Protein AF-A0A0K1JN98-F1 (afdb_monomer_lite)

pLDDT: mean 91.11, std 7.15, range [52.41, 97.0]

InterPro domains:
  IPR036689 ESAT-6-like superfamily [SSF140453] (7-82)

Organism: NCBI:txid571913

Foldseek 3Di:
DVVLVVVLVVLVVLLVVLVVVLVVLVVVLVVVVVCLVPDPDDDDVSVVVVVVNVVCSVVSVVSSVVSVVVSVVSQVVSQVSCVVVVHPDHD

Secondary structure (DSSP, 8-state):
-HHHHHHHHHHHHHHHHHHHHHHHHHHHHHHHHHHHHHS---SHHHHHHHHHHHHHHHHHHHHHHHHHHHHHHHHHHHHHHHHHHT-----

Structure (mmCIF, N/CA/C/O backbone):
data_AF-A0A0K1JN98-F1
#
_entry.id   AF-A0A0K1JN98-F1
#
loop_
_atom_site.group_PDB
_atom_site.id
_atom_site.type_symbol
_atom_site.label_atom_id
_atom_site.label_alt_id
_atom_site.label_comp_id
_atom_site.label_asym_id
_atom_site.label_entity_id
_atom_site.label_seq_id
_atom_site.pdbx_PDB_ins_code
_atom_site.Cartn_x
_atom_site.Cartn_y
_atom_site.Cartn_z
_atom_site.occupancy
_atom_site.B_iso_or_equiv
_atom_site.auth_seq_id
_atom_site.auth_comp_id
_atom_site.auth_asym_id
_atom_site.auth_atom_id
_atom_site.pdbx_PDB_model_num
ATOM 1 N N . MET A 1 1 ? 12.624 6.802 -33.206 1.00 52.41 1 MET A N 1
ATOM 2 C CA . MET A 1 1 ? 13.237 6.601 -31.872 1.00 52.41 1 MET A CA 1
ATOM 3 C C . MET A 1 1 ? 12.605 7.469 -30.773 1.00 52.41 1 MET A C 1
ATOM 5 O O . MET A 1 1 ? 13.089 7.450 -29.656 1.00 52.41 1 MET A O 1
ATOM 9 N N . THR A 1 2 ? 11.495 8.172 -31.032 1.00 58.59 2 THR A N 1
ATOM 10 C CA . THR A 1 2 ? 10.808 9.029 -30.045 1.00 58.59 2 THR A CA 1
ATOM 11 C C . THR A 1 2 ? 9.828 8.291 -29.121 1.00 58.59 2 THR A C 1
ATOM 13 O O . THR A 1 2 ? 9.517 8.824 -28.067 1.00 58.59 2 THR A O 1
ATOM 16 N N . SER A 1 3 ? 9.373 7.076 -29.469 1.00 77.44 3 SER A N 1
ATOM 17 C CA . SER A 1 3 ? 8.460 6.286 -28.613 1.00 77.44 3 SER A CA 1
ATOM 18 C C . SER A 1 3 ? 9.173 5.716 -27.390 1.00 77.44 3 SER A C 1
ATOM 20 O O . SER A 1 3 ? 8.766 5.971 -26.270 1.00 77.44 3 SER A O 1
ATOM 22 N N . VAL A 1 4 ? 10.303 5.033 -27.600 1.00 82.69 4 VAL A N 1
ATOM 23 C CA . VAL A 1 4 ? 10.990 4.267 -26.547 1.00 82.69 4 VAL A CA 1
ATOM 24 C C . VAL A 1 4 ? 11.375 5.126 -25.341 1.00 82.69 4 VAL A C 1
ATOM 26 O O . VAL A 1 4 ? 11.175 4.700 -24.212 1.00 82.69 4 VAL A O 1
ATOM 29 N N . GLY A 1 5 ? 11.903 6.335 -25.556 1.00 84.06 5 GLY A N 1
ATOM 30 C CA . GLY A 1 5 ? 12.238 7.236 -24.447 1.00 84.06 5 GLY A CA 1
ATOM 31 C C . GLY A 1 5 ? 11.006 7.702 -23.662 1.00 84.06 5 GLY A C 1
ATOM 32 O O . GLY A 1 5 ? 11.054 7.782 -22.440 1.00 84.06 5 GLY A O 1
ATOM 33 N N . ALA A 1 6 ? 9.881 7.948 -24.341 1.00 86.75 6 ALA A N 1
ATOM 34 C CA . ALA A 1 6 ? 8.622 8.303 -23.683 1.00 86.75 6 ALA A CA 1
ATOM 35 C C . ALA A 1 6 ? 8.013 7.112 -22.918 1.00 86.75 6 ALA A C 1
ATOM 37 O O . ALA A 1 6 ? 7.477 7.288 -21.822 1.00 86.75 6 ALA A O 1
ATOM 38 N N . ASP A 1 7 ? 8.137 5.902 -23.466 1.00 87.69 7 ASP A N 1
ATOM 39 C CA . ASP A 1 7 ? 7.696 4.661 -22.824 1.00 87.69 7 ASP A CA 1
ATOM 40 C C . ASP A 1 7 ? 8.528 4.368 -21.559 1.00 87.69 7 ASP A C 1
ATOM 42 O O . ASP A 1 7 ? 7.965 4.064 -20.506 1.00 87.69 7 ASP A O 1
ATOM 46 N N . LEU A 1 8 ? 9.856 4.543 -21.621 1.00 89.94 8 LEU A N 1
ATOM 47 C CA . LEU A 1 8 ? 10.753 4.415 -20.464 1.00 89.94 8 LEU A CA 1
ATOM 48 C C . LEU A 1 8 ? 10.431 5.450 -19.378 1.00 89.94 8 LEU A C 1
ATOM 50 O O . LEU A 1 8 ? 10.244 5.070 -18.223 1.00 89.94 8 LEU A O 1
ATOM 54 N N . GLN A 1 9 ? 10.250 6.724 -19.743 1.00 91.31 9 GLN A N 1
ATOM 55 C CA . GLN A 1 9 ? 9.856 7.765 -18.786 1.00 91.31 9 GLN A CA 1
ATOM 56 C C . GLN A 1 9 ? 8.519 7.437 -18.102 1.00 91.31 9 GLN A C 1
ATOM 58 O O . GLN A 1 9 ? 8.384 7.579 -16.888 1.00 91.31 9 GLN A O 1
ATOM 63 N N . THR A 1 10 ? 7.541 6.934 -18.861 1.00 93.94 10 THR A N 1
ATOM 64 C CA . THR A 1 10 ? 6.235 6.529 -18.317 1.00 93.94 10 THR A CA 1
ATOM 65 C C . THR A 1 10 ? 6.382 5.407 -17.286 1.00 93.94 10 THR A C 1
ATOM 67 O O . THR A 1 10 ? 5.769 5.455 -16.216 1.00 93.94 10 THR A O 1
ATOM 70 N N . LEU A 1 11 ? 7.217 4.403 -17.574 1.00 93.56 11 LEU A N 1
ATOM 71 C CA . LEU A 1 11 ? 7.499 3.308 -16.644 1.00 93.56 11 LEU A CA 1
ATOM 72 C C . LEU A 1 11 ? 8.271 3.791 -15.407 1.00 93.56 11 LEU A C 1
ATOM 74 O O . LEU A 1 11 ? 7.979 3.356 -14.293 1.00 93.56 11 LEU A O 1
ATOM 78 N N . GLN A 1 12 ? 9.209 4.723 -15.569 1.00 93.75 12 GLN A N 1
ATOM 79 C CA . GLN A 1 12 ? 9.938 5.330 -14.456 1.00 93.75 12 GLN A CA 1
ATOM 80 C C . GLN A 1 12 ? 9.006 6.107 -13.513 1.00 93.75 12 GLN A C 1
ATOM 82 O O . GLN A 1 12 ? 9.086 5.942 -12.289 1.00 93.75 12 GLN A O 1
ATOM 87 N N . ASP A 1 13 ? 8.100 6.915 -14.065 1.00 95.81 13 ASP A N 1
ATOM 88 C CA . ASP A 1 13 ? 7.125 7.692 -13.295 1.00 95.81 13 ASP A CA 1
ATOM 89 C C . ASP A 1 13 ? 6.146 6.777 -12.547 1.00 95.81 13 ASP A C 1
ATOM 91 O O . ASP A 1 13 ? 5.829 7.005 -11.369 1.00 95.81 13 ASP A O 1
ATOM 95 N N . LEU A 1 14 ? 5.714 5.698 -13.208 1.00 95.25 14 LEU A N 1
ATOM 96 C CA . LEU A 1 14 ? 4.871 4.673 -12.606 1.00 95.25 14 LEU A CA 1
ATOM 97 C C . LEU A 1 14 ? 5.590 3.972 -11.448 1.00 95.25 14 LEU A C 1
ATOM 99 O O . LEU A 1 14 ? 5.037 3.901 -10.350 1.00 95.25 14 LEU A O 1
ATOM 103 N N . HIS A 1 15 ? 6.830 3.519 -11.652 1.00 95.81 15 HIS A N 1
ATOM 104 C CA . HIS A 1 15 ? 7.648 2.893 -10.611 1.00 95.81 15 HIS A CA 1
ATOM 105 C C . HIS A 1 15 ? 7.814 3.814 -9.397 1.00 95.81 15 HIS A C 1
ATOM 107 O O . HIS A 1 15 ? 7.554 3.405 -8.265 1.00 95.81 15 HIS A O 1
ATOM 113 N N . SER A 1 16 ? 8.186 5.077 -9.625 1.00 96.31 16 SER A N 1
ATOM 114 C CA . SER A 1 16 ? 8.356 6.072 -8.558 1.00 96.31 16 SER A CA 1
ATOM 115 C C . SER A 1 16 ? 7.067 6.273 -7.754 1.00 96.31 16 SER A C 1
ATOM 117 O O . SER A 1 16 ? 7.081 6.296 -6.518 1.00 96.31 16 SER A O 1
ATOM 119 N N . THR A 1 17 ? 5.928 6.346 -8.447 1.00 97.00 17 THR A N 1
ATOM 120 C CA . THR A 1 17 ? 4.615 6.492 -7.815 1.00 97.00 17 THR A CA 1
ATOM 121 C C . THR A 1 17 ? 4.250 5.261 -6.992 1.00 97.00 17 THR A C 1
ATOM 123 O O . THR A 1 17 ? 3.893 5.406 -5.822 1.00 97.00 17 THR A O 1
ATOM 126 N N . LEU A 1 18 ? 4.365 4.057 -7.559 1.00 95.94 18 LEU A N 1
ATOM 127 C CA . LEU A 1 18 ? 4.047 2.806 -6.866 1.00 95.94 18 LEU A CA 1
ATOM 128 C C . LEU A 1 18 ? 4.920 2.614 -5.626 1.00 95.94 18 LEU A C 1
ATOM 130 O O . LEU A 1 18 ? 4.382 2.371 -4.548 1.00 95.94 18 LEU A O 1
ATOM 134 N N . LYS A 1 19 ? 6.230 2.847 -5.746 1.00 95.25 19 LYS A N 1
ATOM 135 C CA . LYS A 1 19 ? 7.181 2.808 -4.630 1.00 95.25 19 LYS A CA 1
ATOM 136 C C . LYS A 1 19 ? 6.793 3.757 -3.502 1.00 95.25 19 LYS A C 1
ATOM 138 O O . LYS A 1 19 ? 6.767 3.379 -2.331 1.00 95.25 19 LYS A O 1
ATOM 143 N N . LYS A 1 20 ? 6.462 5.006 -3.847 1.00 96.31 20 LYS A N 1
ATOM 144 C CA . LYS A 1 20 ? 6.016 6.001 -2.865 1.00 96.31 20 LYS A CA 1
ATOM 145 C C . LYS A 1 20 ? 4.741 5.543 -2.159 1.00 96.31 20 LYS A C 1
ATOM 147 O O . LYS A 1 20 ? 4.672 5.590 -0.937 1.00 96.31 20 LYS A O 1
ATOM 152 N N . ARG A 1 21 ? 3.744 5.058 -2.907 1.00 94.75 21 ARG A N 1
ATOM 153 C CA . ARG A 1 21 ? 2.479 4.586 -2.321 1.00 94.75 21 ARG A CA 1
ATOM 154 C C . ARG A 1 21 ? 2.648 3.323 -1.483 1.00 94.75 21 ARG A C 1
ATOM 156 O O . ARG A 1 21 ? 1.974 3.198 -0.463 1.00 94.75 21 ARG A O 1
ATOM 163 N N . ALA A 1 22 ? 3.559 2.431 -1.868 1.00 93.81 22 ALA A N 1
ATOM 164 C CA . ALA A 1 22 ? 3.924 1.269 -1.070 1.00 93.81 22 ALA A CA 1
ATOM 165 C C . ALA A 1 22 ? 4.472 1.705 0.297 1.00 93.81 22 ALA A C 1
ATOM 167 O O . ALA A 1 22 ? 4.051 1.161 1.310 1.00 93.81 22 ALA A O 1
ATOM 168 N N . ALA A 1 23 ? 5.327 2.732 0.344 1.00 92.94 23 ALA A N 1
ATOM 169 C CA . ALA A 1 23 ? 5.850 3.285 1.596 1.00 92.94 23 ALA A CA 1
ATOM 170 C C . ALA A 1 23 ? 4.798 4.061 2.420 1.00 92.94 23 ALA A C 1
ATOM 172 O O . ALA A 1 23 ? 4.816 3.996 3.650 1.00 92.94 23 ALA A O 1
ATOM 173 N N . ASP A 1 24 ? 3.864 4.758 1.763 1.00 93.69 24 ASP A N 1
ATOM 174 C CA . ASP A 1 24 ? 2.791 5.511 2.430 1.00 93.69 24 ASP A CA 1
ATOM 175 C C . ASP A 1 24 ? 1.794 4.577 3.155 1.00 93.69 24 ASP A C 1
ATOM 177 O O . ASP A 1 24 ? 1.304 4.906 4.236 1.00 93.69 24 ASP A O 1
ATOM 181 N N . ALA A 1 25 ? 1.489 3.403 2.588 1.00 92.00 25 ALA A N 1
ATOM 182 C CA . ALA A 1 25 ? 0.490 2.468 3.120 1.00 92.00 25 ALA A CA 1
ATOM 183 C C . ALA A 1 25 ? 0.745 1.995 4.576 1.00 92.00 25 ALA A C 1
ATOM 185 O O . ALA A 1 25 ? -0.167 2.118 5.404 1.00 92.00 25 ALA A O 1
ATOM 186 N N . PRO A 1 26 ? 1.939 1.486 4.950 1.00 92.56 26 PRO A N 1
ATOM 187 C CA . PRO A 1 26 ? 2.227 1.104 6.330 1.00 92.56 26 PRO A CA 1
ATOM 188 C C . PRO A 1 26 ? 2.287 2.313 7.271 1.00 92.56 26 PRO A C 1
ATOM 190 O O . PRO A 1 26 ? 1.898 2.190 8.434 1.00 92.56 26 PRO A O 1
ATOM 193 N N . GLN A 1 27 ? 2.722 3.482 6.785 1.00 93.88 27 GLN A N 1
ATOM 194 C CA . GLN A 1 27 ? 2.743 4.709 7.582 1.00 93.88 27 GLN A CA 1
ATOM 195 C C . GLN A 1 27 ? 1.320 5.160 7.928 1.00 93.88 27 GLN A C 1
ATOM 197 O O . GLN A 1 27 ? 1.012 5.369 9.098 1.00 93.88 27 GLN A O 1
ATOM 202 N N . PHE A 1 28 ? 0.422 5.195 6.942 1.00 92.38 28 PHE A N 1
ATOM 203 C CA . PHE A 1 28 ? -0.989 5.523 7.141 1.00 92.38 28 PHE A CA 1
ATOM 204 C C . PHE A 1 28 ? -1.667 4.576 8.141 1.00 92.38 28 PHE A C 1
ATOM 206 O O . PHE A 1 28 ? -2.370 5.018 9.052 1.00 92.38 28 PHE A O 1
ATOM 213 N N . LYS A 1 29 ? -1.409 3.266 8.015 1.00 93.75 29 LYS A N 1
ATOM 214 C CA . LYS A 1 29 ? -1.887 2.261 8.974 1.00 93.75 29 LYS A CA 1
ATOM 215 C C . LYS A 1 29 ? -1.390 2.564 10.392 1.00 93.75 29 LYS A C 1
ATOM 217 O O . LYS A 1 29 ? -2.186 2.571 11.330 1.00 93.75 29 LYS A O 1
ATOM 222 N N . LYS A 1 30 ? -0.095 2.846 10.545 1.00 94.25 30 LYS A N 1
ATOM 223 C CA . LYS A 1 30 ? 0.524 3.150 11.840 1.00 94.25 30 LYS A CA 1
ATOM 224 C C . LYS A 1 30 ? -0.025 4.432 12.466 1.00 94.25 30 LYS A C 1
ATOM 226 O O . LYS A 1 30 ? -0.253 4.453 13.676 1.00 94.25 30 LYS A O 1
ATOM 231 N N . ASP A 1 31 ? -0.254 5.473 11.674 1.00 94.94 31 ASP A N 1
ATOM 232 C CA . ASP A 1 31 ? -0.764 6.757 12.160 1.00 94.94 31 ASP A CA 1
ATOM 233 C C . ASP A 1 31 ? -2.174 6.607 12.737 1.00 94.94 31 ASP A C 1
ATOM 235 O O . ASP A 1 31 ? -2.434 7.034 13.865 1.00 94.94 31 ASP A O 1
ATOM 239 N N . ILE A 1 32 ? -3.064 5.916 12.016 1.00 92.81 32 ILE A N 1
ATOM 240 C CA . ILE A 1 32 ? -4.423 5.638 12.499 1.00 92.81 32 ILE A CA 1
ATOM 241 C C . ILE A 1 32 ? -4.383 4.780 13.761 1.00 92.81 32 ILE A C 1
ATOM 243 O O . ILE A 1 32 ? -5.040 5.111 14.747 1.00 92.81 32 ILE A O 1
ATOM 247 N N . GLU A 1 33 ? -3.610 3.693 13.756 1.00 91.75 33 GLU A N 1
ATOM 248 C CA . GLU A 1 33 ? -3.514 2.795 14.906 1.00 91.75 33 GLU A CA 1
ATOM 249 C C . GLU A 1 33 ? -3.005 3.525 16.155 1.00 91.75 33 GLU A C 1
ATOM 251 O O . GLU A 1 33 ? -3.583 3.385 17.232 1.00 91.75 33 GLU A O 1
ATOM 256 N N . THR A 1 34 ? -1.999 4.384 15.990 1.00 93.62 34 THR A N 1
ATOM 257 C CA . THR A 1 34 ? -1.431 5.193 17.074 1.00 93.62 34 THR A CA 1
ATOM 258 C C . THR A 1 34 ? -2.457 6.167 17.652 1.00 93.62 34 THR A C 1
ATOM 260 O O . THR A 1 34 ? -2.626 6.238 18.870 1.00 93.62 34 THR A O 1
ATOM 263 N N . VAL A 1 35 ? -3.165 6.915 16.799 1.00 92.69 35 VAL A N 1
ATOM 264 C CA . VAL A 1 35 ? -4.162 7.902 17.248 1.00 92.69 35 VAL A CA 1
ATOM 265 C C . VAL A 1 35 ? -5.340 7.216 17.938 1.00 92.69 35 VAL A C 1
ATOM 267 O O . VAL A 1 35 ? -5.771 7.660 18.998 1.00 92.69 35 VAL A O 1
ATOM 270 N N . VAL A 1 36 ? -5.835 6.110 17.381 1.00 90.00 36 VAL A N 1
ATOM 271 C CA . VAL A 1 36 ? -7.004 5.385 17.909 1.00 90.00 36 VAL A CA 1
ATOM 272 C C . VAL A 1 36 ? -6.692 4.686 19.231 1.00 90.00 36 VAL A C 1
ATOM 274 O O . VAL A 1 36 ? -7.556 4.641 20.109 1.00 90.00 36 VAL A O 1
ATOM 277 N N . HIS A 1 37 ? -5.475 4.156 19.383 1.00 87.81 37 HIS A N 1
ATOM 278 C CA . HIS A 1 37 ? -5.018 3.525 20.621 1.00 87.81 37 HIS A CA 1
ATOM 279 C C . HIS A 1 37 ? -4.789 4.547 21.745 1.00 87.81 37 HIS A C 1
ATOM 281 O O . HIS A 1 37 ? -5.097 4.273 22.901 1.00 87.81 37 HIS A O 1
ATOM 287 N N . ASN A 1 38 ? -4.267 5.733 21.419 1.00 91.19 38 ASN A N 1
ATOM 288 C CA . ASN A 1 38 ? -3.932 6.751 22.420 1.00 91.19 38 ASN A CA 1
ATOM 289 C C . ASN A 1 38 ? -5.098 7.695 22.757 1.00 91.19 38 ASN A C 1
ATOM 291 O O . ASN A 1 38 ? -5.034 8.429 23.745 1.00 91.19 38 ASN A O 1
ATOM 295 N N . ALA A 1 39 ? -6.158 7.707 21.949 1.00 92.06 39 ALA A N 1
ATOM 296 C CA . ALA A 1 39 ? -7.336 8.519 22.207 1.00 92.06 39 ALA A CA 1
ATOM 297 C C . ALA A 1 39 ? -8.196 7.916 23.328 1.00 92.06 39 ALA A C 1
ATOM 299 O O . ALA A 1 39 ? -8.606 6.758 23.259 1.00 92.06 39 ALA A O 1
ATOM 300 N N . LYS A 1 40 ? -8.580 8.747 24.307 1.00 90.88 40 LYS A N 1
ATOM 301 C CA . LYS A 1 40 ? -9.687 8.459 25.239 1.00 90.88 40 LYS A CA 1
ATOM 302 C C . LYS A 1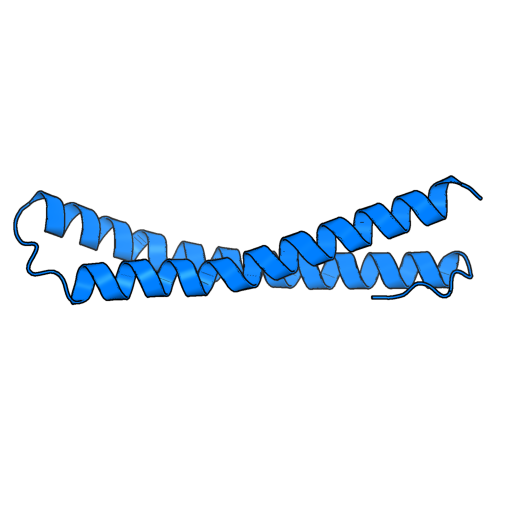 40 ? -11.031 8.642 24.525 1.00 90.88 40 LYS A C 1
ATOM 304 O O . LYS A 1 40 ? -11.788 9.564 24.821 1.00 90.88 40 LYS A O 1
ATOM 309 N N . TRP A 1 41 ? -11.247 7.838 23.488 1.00 92.38 41 TRP A N 1
ATOM 310 C CA . TRP A 1 41 ? -12.443 7.853 22.658 1.00 92.38 41 TRP A CA 1
ATOM 311 C C . TRP A 1 41 ? -13.227 6.569 22.889 1.00 92.38 41 TRP A C 1
ATOM 313 O O . TRP A 1 41 ? -12.848 5.505 22.398 1.00 92.38 41 TRP A O 1
ATOM 323 N N . ASP A 1 42 ? -14.320 6.688 23.632 1.00 91.94 42 ASP A N 1
ATOM 324 C CA . ASP A 1 42 ? -15.167 5.572 24.036 1.00 91.94 42 ASP A CA 1
ATOM 325 C C . ASP A 1 42 ? -16.605 5.776 23.551 1.00 91.94 42 ASP A C 1
ATOM 327 O O . ASP A 1 42 ? -17.041 6.894 23.257 1.00 91.94 42 ASP A O 1
ATOM 331 N N . GLY A 1 43 ? -17.348 4.675 23.461 1.00 95.06 43 GLY A N 1
ATOM 332 C CA . GLY A 1 43 ? -18.750 4.661 23.065 1.00 95.06 43 GLY A CA 1
ATOM 333 C C . GLY A 1 43 ? -19.003 3.990 21.713 1.00 95.06 43 GLY A C 1
ATOM 334 O O . GLY A 1 43 ? -18.077 3.606 20.996 1.00 95.06 43 GLY A O 1
ATOM 335 N N . PRO A 1 44 ? -20.279 3.887 21.311 1.00 95.62 44 PRO A N 1
ATOM 336 C CA . PRO A 1 44 ? -20.710 2.992 20.238 1.00 95.62 44 PRO A CA 1
ATOM 337 C C . PRO A 1 44 ? -20.094 3.318 18.873 1.00 95.62 44 PRO A C 1
ATOM 339 O O . PRO A 1 44 ? -19.909 2.427 18.050 1.00 95.62 44 PRO A O 1
ATOM 342 N N . ASN A 1 45 ? -19.764 4.584 18.606 1.00 94.19 45 ASN A N 1
ATOM 343 C CA . ASN A 1 45 ? -19.093 4.968 17.362 1.00 94.19 45 ASN A CA 1
ATOM 344 C C . ASN A 1 45 ? -17.599 4.619 17.374 1.00 94.19 45 ASN A C 1
ATOM 346 O O . ASN A 1 45 ? -17.059 4.265 16.328 1.00 94.19 45 ASN A O 1
ATOM 350 N N . ALA A 1 46 ? -16.955 4.685 18.542 1.00 94.00 46 ALA A N 1
ATOM 351 C CA . ALA A 1 46 ? -15.560 4.301 18.704 1.00 94.00 46 ALA A CA 1
ATOM 352 C C . ALA A 1 46 ? -15.395 2.788 18.496 1.00 94.00 46 ALA A C 1
ATOM 354 O O . ALA A 1 46 ? -14.529 2.359 17.737 1.00 94.00 46 ALA A O 1
ATOM 355 N N . ASP A 1 47 ? -16.295 1.988 19.073 1.00 94.06 47 ASP A N 1
ATOM 356 C CA . ASP A 1 47 ? -16.302 0.529 18.909 1.00 94.06 47 ASP A CA 1
ATOM 357 C C . ASP A 1 47 ? -16.583 0.115 17.461 1.00 94.06 47 ASP A C 1
ATOM 359 O O . ASP A 1 47 ? -15.880 -0.731 16.904 1.00 94.06 47 ASP A O 1
ATOM 363 N N . LYS A 1 48 ? -17.557 0.767 16.806 1.00 95.56 48 LYS A N 1
ATOM 364 C CA . LYS A 1 48 ? -17.832 0.569 15.372 1.00 95.56 48 LYS A CA 1
ATOM 365 C C . LYS A 1 48 ? -16.602 0.849 14.519 1.00 95.56 48 LYS A C 1
ATOM 367 O O . LYS A 1 48 ? -16.282 0.055 13.637 1.00 95.56 48 LYS A O 1
ATOM 372 N N . PHE A 1 49 ? -15.916 1.965 14.773 1.00 94.62 49 PHE A N 1
ATOM 373 C CA . PHE A 1 49 ? -14.709 2.301 14.033 1.00 94.62 49 PHE A CA 1
ATOM 374 C C . PHE A 1 49 ? -13.598 1.277 14.282 1.00 94.62 49 PHE A C 1
ATOM 376 O O . PHE A 1 49 ? -13.025 0.786 13.317 1.00 94.62 49 PHE A O 1
ATOM 383 N N . ARG A 1 50 ? -13.314 0.915 15.541 1.00 93.50 50 ARG A N 1
ATOM 384 C CA . ARG A 1 50 ? -12.271 -0.071 15.883 1.00 93.50 50 ARG A CA 1
ATOM 385 C C . ARG A 1 50 ? -12.534 -1.429 15.231 1.00 93.50 50 ARG A C 1
ATOM 387 O O . ARG A 1 50 ? -11.631 -1.988 14.619 1.00 93.50 50 ARG A O 1
ATOM 394 N N . SER A 1 51 ? -13.780 -1.899 15.257 1.00 93.81 51 SER A N 1
ATOM 395 C CA . SER A 1 51 ? -14.181 -3.144 14.591 1.00 93.81 51 SER A CA 1
ATOM 396 C C . SER A 1 51 ? -13.993 -3.086 13.068 1.00 93.81 51 SER A C 1
ATOM 398 O O . SER A 1 51 ? -13.446 -4.016 12.468 1.00 93.81 51 SER A O 1
ATOM 400 N N . ALA A 1 52 ? -14.384 -1.977 12.430 1.00 94.25 52 ALA A N 1
ATOM 401 C CA . ALA A 1 52 ? -14.134 -1.773 11.005 1.00 94.25 52 ALA A CA 1
ATOM 402 C C . ALA A 1 52 ? -12.627 -1.701 10.705 1.00 94.25 52 ALA A C 1
ATOM 404 O O . ALA A 1 52 ? -12.148 -2.293 9.739 1.00 94.25 52 ALA A O 1
ATOM 405 N N . TRP A 1 53 ? -11.864 -1.023 11.562 1.00 93.25 53 TRP A N 1
ATOM 406 C CA . TRP A 1 53 ? -10.422 -0.871 11.434 1.0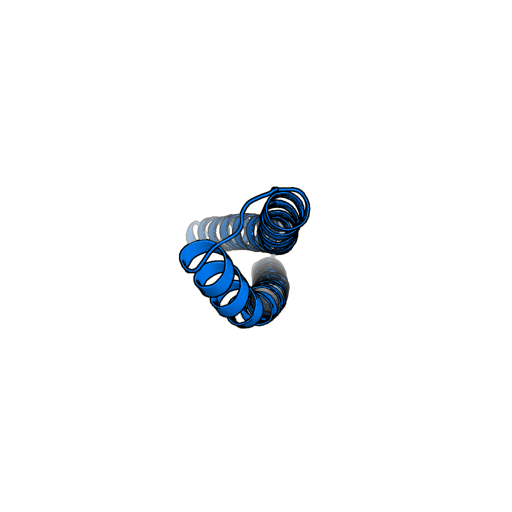0 93.25 53 TRP A CA 1
ATOM 407 C C . TRP A 1 53 ? -9.693 -2.214 11.480 1.00 93.25 53 TRP A C 1
ATOM 409 O O . TRP A 1 53 ? -8.854 -2.464 10.618 1.00 93.25 53 TRP A O 1
ATOM 419 N N . ASP A 1 54 ? -10.060 -3.117 12.389 1.00 92.00 54 ASP A N 1
ATOM 420 C CA . ASP A 1 54 ? -9.476 -4.463 12.447 1.00 92.00 54 ASP A CA 1
ATOM 421 C C . ASP A 1 54 ? -9.737 -5.280 11.171 1.00 92.00 54 ASP A C 1
ATOM 423 O O . ASP A 1 54 ? -8.905 -6.097 10.774 1.00 92.00 54 ASP A O 1
ATOM 427 N N . THR A 1 55 ? -10.835 -4.997 10.465 1.00 93.44 55 THR A N 1
ATOM 428 C CA . THR A 1 55 ? -11.119 -5.584 9.145 1.00 93.44 55 THR A CA 1
ATOM 429 C C . THR A 1 55 ? -10.273 -4.943 8.038 1.00 93.44 55 THR A C 1
ATOM 431 O O . THR A 1 55 ? -9.818 -5.631 7.123 1.00 93.44 55 THR A O 1
ATOM 434 N N . PHE A 1 56 ? -10.025 -3.631 8.109 1.00 91.06 56 PHE A N 1
ATOM 435 C CA . PHE A 1 56 ? -9.249 -2.900 7.102 1.00 91.06 56 PHE A CA 1
ATOM 436 C C . PHE A 1 56 ? -7.733 -3.088 7.229 1.00 91.06 56 PHE A C 1
ATOM 438 O O . PHE A 1 56 ? -7.050 -3.132 6.206 1.00 91.06 56 PHE A O 1
ATOM 445 N N . LYS A 1 57 ? -7.189 -3.238 8.443 1.00 91.62 57 LYS A N 1
ATOM 446 C CA . LYS A 1 57 ? -5.748 -3.450 8.693 1.00 91.62 57 LYS A CA 1
ATOM 447 C C . LYS A 1 57 ? -5.097 -4.478 7.750 1.00 91.62 57 LYS A C 1
ATOM 449 O O . LYS A 1 57 ? -4.130 -4.109 7.084 1.00 91.62 57 LYS A O 1
ATOM 454 N N . PRO A 1 58 ? -5.601 -5.724 7.629 1.00 93.62 58 PRO A N 1
ATOM 455 C CA . PRO A 1 58 ? -4.990 -6.718 6.745 1.00 93.62 58 PRO A CA 1
ATOM 456 C C . PRO A 1 58 ? -5.140 -6.373 5.256 1.00 93.62 58 PRO A C 1
ATOM 458 O O . PRO A 1 58 ? -4.363 -6.851 4.433 1.00 93.62 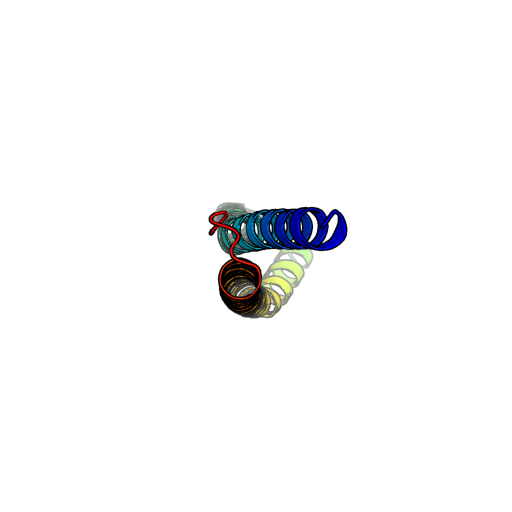58 PRO A O 1
ATOM 461 N N . VAL A 1 59 ? -6.126 -5.551 4.880 1.00 92.56 59 VAL A N 1
ATOM 462 C CA . VAL A 1 59 ? -6.288 -5.069 3.499 1.00 92.56 59 VAL A CA 1
ATOM 463 C C . VAL A 1 59 ? -5.184 -4.071 3.147 1.00 92.56 59 VAL A C 1
ATOM 465 O O . VAL A 1 59 ? -4.648 -4.143 2.046 1.00 92.56 59 VAL A O 1
ATOM 468 N N . PHE A 1 60 ? -4.783 -3.200 4.080 1.00 91.19 60 PHE A N 1
ATOM 469 C CA . PHE A 1 60 ? -3.628 -2.313 3.891 1.00 91.19 60 PHE A CA 1
ATOM 470 C C . PHE A 1 60 ? -2.319 -3.087 3.735 1.00 91.19 60 PHE A C 1
ATOM 472 O O . PHE A 1 60 ? -1.505 -2.725 2.888 1.00 91.19 60 PHE A O 1
ATOM 479 N N . ASP A 1 61 ? -2.134 -4.173 4.489 1.00 92.50 61 ASP A N 1
ATOM 480 C CA . ASP A 1 61 ? -0.954 -5.032 4.335 1.00 92.50 61 ASP A CA 1
ATOM 481 C C . ASP A 1 61 ? -0.928 -5.687 2.945 1.00 92.50 61 ASP A C 1
ATOM 483 O O . ASP A 1 61 ? 0.092 -5.648 2.260 1.00 92.50 61 ASP A O 1
ATOM 487 N N . LYS A 1 62 ? -2.075 -6.202 2.476 1.00 94.44 62 LYS A N 1
ATOM 488 C CA . LYS A 1 62 ? -2.213 -6.738 1.110 1.00 94.44 62 LYS A CA 1
ATOM 489 C C . LYS A 1 62 ? -1.956 -5.676 0.044 1.00 94.44 62 LYS A C 1
ATOM 491 O O . LYS A 1 62 ? -1.291 -5.967 -0.944 1.00 94.44 62 LYS A O 1
ATOM 496 N N . LEU A 1 63 ? -2.466 -4.459 0.237 1.00 93.31 63 LEU A N 1
ATOM 497 C CA . LEU A 1 63 ? -2.231 -3.343 -0.676 1.00 93.31 63 LEU A CA 1
ATOM 498 C C . LEU A 1 63 ? -0.740 -3.000 -0.741 1.00 93.31 63 LEU A C 1
ATOM 500 O O . LEU A 1 63 ? -0.209 -2.858 -1.835 1.00 93.31 63 LEU A O 1
ATOM 504 N N . HIS A 1 64 ? -0.058 -2.920 0.403 1.00 94.38 64 HIS A N 1
ATOM 505 C CA . HIS A 1 64 ? 1.384 -2.691 0.461 1.00 94.38 64 HIS A CA 1
ATOM 506 C C . HIS A 1 64 ? 2.161 -3.775 -0.301 1.00 94.38 64 HIS A C 1
ATOM 508 O O . HIS A 1 64 ? 2.998 -3.440 -1.137 1.00 94.38 64 HIS A O 1
ATOM 514 N N . THR A 1 65 ? 1.841 -5.055 -0.082 1.00 95.56 65 THR A N 1
ATOM 515 C CA . THR A 1 65 ? 2.444 -6.163 -0.840 1.00 95.56 65 THR A CA 1
ATOM 516 C C . THR A 1 65 ? 2.194 -6.014 -2.339 1.00 95.56 65 THR A C 1
ATOM 518 O O . THR A 1 65 ? 3.140 -6.035 -3.118 1.00 95.56 65 THR A O 1
ATOM 521 N N . SER A 1 66 ? 0.944 -5.778 -2.742 1.00 96.56 66 SER A N 1
ATOM 522 C CA . SER A 1 66 ? 0.577 -5.673 -4.156 1.00 96.56 66 SER A CA 1
ATOM 523 C C . SER A 1 66 ? 1.233 -4.471 -4.846 1.00 96.56 66 SER A C 1
ATOM 525 O O . SER A 1 66 ? 1.610 -4.570 -6.010 1.00 96.56 66 SER A O 1
ATOM 527 N N . LEU A 1 67 ? 1.398 -3.347 -4.138 1.00 95.31 67 LEU A N 1
ATOM 528 C CA . LEU A 1 67 ? 2.118 -2.172 -4.634 1.00 95.31 67 LEU A CA 1
ATOM 529 C C . LEU A 1 67 ? 3.616 -2.454 -4.797 1.00 95.31 67 LEU A C 1
ATOM 531 O O . LEU A 1 67 ? 4.192 -2.046 -5.801 1.00 95.31 67 LEU A O 1
ATOM 535 N N . GLY A 1 68 ? 4.234 -3.166 -3.851 1.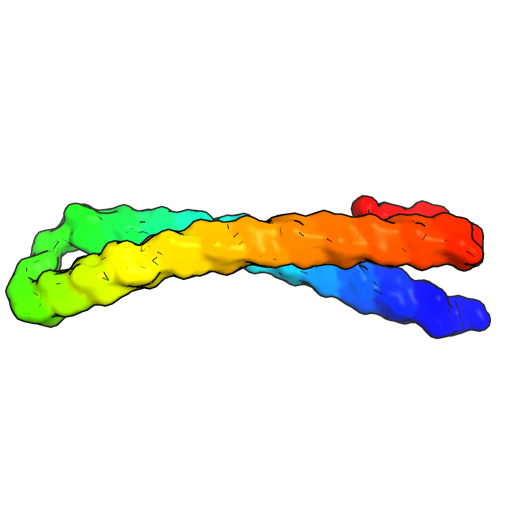00 95.56 68 GLY A N 1
ATOM 536 C CA . GLY A 1 68 ? 5.642 -3.564 -3.945 1.00 95.56 68 GLY A CA 1
ATOM 537 C C . GLY A 1 68 ? 5.907 -4.585 -5.057 1.00 95.56 68 GLY A C 1
ATOM 538 O O . GLY A 1 68 ? 6.942 -4.525 -5.723 1.00 95.56 68 GLY A O 1
ATOM 539 N N . ASP A 1 69 ? 4.967 -5.498 -5.300 1.00 96.31 69 ASP A N 1
ATOM 540 C CA . ASP A 1 69 ? 5.050 -6.440 -6.419 1.00 96.31 69 ASP A CA 1
ATOM 541 C C . ASP A 1 69 ? 4.910 -5.716 -7.762 1.00 96.31 69 ASP A C 1
ATOM 543 O O . ASP A 1 69 ? 5.723 -5.939 -8.660 1.00 96.31 69 ASP A O 1
ATOM 547 N N . ALA A 1 70 ? 3.960 -4.782 -7.870 1.00 95.50 70 ALA A N 1
ATOM 548 C CA . ALA A 1 70 ? 3.795 -3.949 -9.057 1.00 95.50 70 ALA A CA 1
ATOM 549 C C . ALA A 1 70 ? 5.011 -3.036 -9.308 1.00 95.50 70 ALA A C 1
ATOM 551 O O . ALA A 1 70 ? 5.464 -2.926 -10.442 1.00 95.50 70 ALA A O 1
ATOM 552 N N . GLU A 1 71 ? 5.587 -2.415 -8.270 1.00 95.31 71 GLU A N 1
ATOM 553 C CA . GLU A 1 71 ? 6.839 -1.647 -8.381 1.00 95.31 71 GLU A CA 1
ATOM 554 C C . GLU A 1 71 ? 7.952 -2.514 -8.985 1.00 95.31 71 GLU A C 1
ATOM 556 O O . GLU A 1 71 ? 8.637 -2.100 -9.923 1.00 95.31 71 GLU A O 1
ATOM 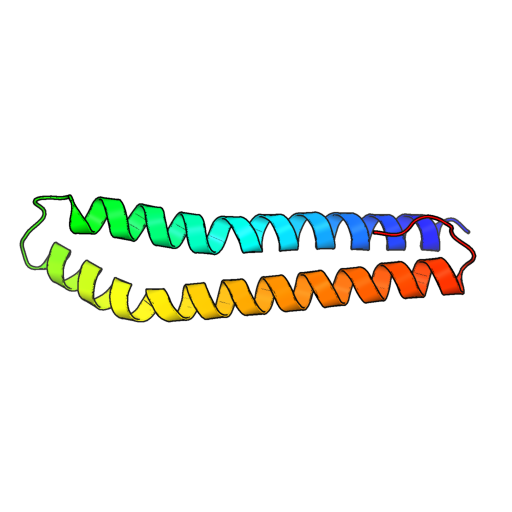561 N N . ARG A 1 72 ? 8.130 -3.732 -8.460 1.00 95.75 72 ARG A N 1
ATOM 562 C CA . ARG A 1 72 ? 9.176 -4.648 -8.921 1.00 95.75 72 ARG A CA 1
ATOM 563 C C . ARG A 1 72 ? 8.959 -5.071 -10.374 1.00 95.75 72 ARG A C 1
ATOM 565 O O . ARG A 1 72 ? 9.934 -5.129 -11.120 1.00 95.75 72 ARG A O 1
ATOM 572 N N . ASP A 1 73 ? 7.716 -5.338 -10.760 1.00 96.88 73 ASP A N 1
ATOM 573 C CA . ASP A 1 73 ? 7.346 -5.696 -12.130 1.00 96.88 73 ASP A CA 1
ATOM 574 C C . ASP A 1 73 ? 7.639 -4.556 -13.115 1.00 96.88 73 ASP A C 1
ATOM 576 O O . ASP A 1 73 ? 8.385 -4.742 -14.076 1.00 96.88 73 ASP A O 1
ATOM 580 N N . VAL A 1 74 ? 7.186 -3.336 -12.806 1.00 95.19 74 VAL A N 1
ATOM 581 C CA . VAL A 1 74 ? 7.435 -2.144 -13.635 1.00 95.19 74 VAL A CA 1
ATOM 582 C C . VAL A 1 74 ? 8.932 -1.868 -13.780 1.00 95.19 74 VAL A C 1
ATOM 584 O O . VAL A 1 74 ? 9.399 -1.533 -14.869 1.00 95.19 74 VAL A O 1
ATOM 587 N N . LYS A 1 75 ? 9.711 -2.055 -12.709 1.00 95.00 75 LYS A N 1
ATOM 588 C CA . LYS A 1 75 ? 11.172 -1.930 -12.761 1.00 95.00 75 LYS A CA 1
ATOM 589 C C . LYS A 1 75 ? 11.803 -2.950 -13.712 1.00 95.00 75 LYS A C 1
ATOM 591 O O . LYS A 1 75 ? 12.698 -2.600 -14.481 1.00 95.00 75 LYS A O 1
ATOM 596 N N . ASN A 1 76 ? 11.361 -4.207 -13.656 1.00 95.62 76 ASN A N 1
ATOM 597 C CA . ASN A 1 76 ? 11.852 -5.247 -14.559 1.00 95.62 76 ASN A CA 1
ATOM 598 C C . ASN A 1 76 ? 11.500 -4.899 -16.009 1.00 95.62 76 ASN A C 1
ATOM 600 O O . ASN A 1 76 ? 12.394 -4.843 -16.847 1.00 95.62 76 ASN A O 1
ATOM 604 N N . GLN A 1 77 ? 10.242 -4.534 -16.272 1.00 92.94 77 GLN A N 1
ATOM 605 C CA . GLN A 1 77 ? 9.780 -4.138 -17.601 1.00 92.94 77 GLN A CA 1
ATOM 606 C C . GLN A 1 77 ? 10.558 -2.937 -18.160 1.00 92.94 77 GLN A C 1
ATOM 608 O O . GLN A 1 77 ? 10.944 -2.947 -19.328 1.00 92.94 77 GLN A O 1
ATOM 613 N N . HIS A 1 78 ? 10.825 -1.917 -17.339 1.00 94.50 78 HIS A N 1
ATOM 614 C CA . HIS A 1 78 ? 11.645 -0.774 -17.739 1.00 94.50 78 HIS A CA 1
ATOM 615 C C . HIS A 1 78 ? 13.053 -1.217 -18.147 1.00 94.50 78 HIS A C 1
ATOM 617 O O . HIS A 1 78 ? 13.559 -0.832 -19.200 1.00 94.50 78 HIS A O 1
ATOM 623 N N . ASN A 1 79 ? 13.696 -2.039 -17.318 1.00 92.50 79 ASN A N 1
ATOM 624 C CA . ASN A 1 79 ? 15.061 -2.493 -17.556 1.00 92.50 79 ASN A CA 1
ATOM 625 C C . ASN A 1 79 ? 15.173 -3.414 -18.778 1.00 92.50 79 ASN A C 1
ATOM 627 O O . ASN A 1 79 ? 16.146 -3.301 -19.527 1.00 92.50 79 ASN A O 1
ATOM 631 N N . ASP A 1 80 ? 14.178 -4.268 -19.006 1.00 92.25 80 ASP A N 1
ATOM 632 C CA . ASP A 1 80 ? 14.104 -5.146 -20.174 1.00 92.25 80 ASP A CA 1
ATOM 633 C C . ASP A 1 80 ? 13.865 -4.348 -21.460 1.00 92.25 80 ASP A C 1
ATOM 635 O O . ASP A 1 80 ? 14.506 -4.612 -22.484 1.00 92.25 80 ASP A O 1
ATOM 639 N N . LEU A 1 81 ? 12.995 -3.331 -21.406 1.00 89.88 81 LEU A N 1
ATOM 640 C CA . LEU A 1 81 ? 12.763 -2.418 -22.523 1.00 89.88 81 LEU A CA 1
ATOM 641 C C . LEU A 1 81 ? 14.044 -1.651 -22.862 1.00 89.88 81 LEU A C 1
ATOM 643 O O . LEU A 1 81 ? 14.458 -1.653 -24.018 1.00 89.88 81 LEU A O 1
ATOM 647 N N . ALA A 1 82 ? 14.714 -1.076 -21.859 1.00 89.81 82 ALA A N 1
ATOM 648 C CA . ALA A 1 82 ? 15.954 -0.335 -22.055 1.00 89.81 82 ALA A CA 1
ATOM 649 C C . ALA A 1 82 ? 17.057 -1.206 -22.677 1.00 89.81 82 ALA A C 1
ATOM 651 O O . ALA A 1 82 ? 17.699 -0.800 -23.647 1.00 89.81 82 ALA A O 1
ATOM 652 N N . ALA A 1 83 ? 17.227 -2.434 -22.176 1.00 89.50 83 ALA A N 1
ATOM 653 C CA . ALA A 1 83 ? 18.189 -3.389 -22.719 1.00 89.50 83 ALA A CA 1
ATOM 654 C C . ALA A 1 83 ? 17.870 -3.771 -24.174 1.00 89.50 83 ALA A C 1
ATOM 656 O O . ALA A 1 83 ? 18.767 -3.794 -25.017 1.00 89.50 83 ALA A O 1
ATOM 657 N N . SER A 1 84 ? 16.594 -4.022 -24.483 1.00 88.75 84 SER A N 1
ATOM 658 C CA . SER A 1 84 ? 16.143 -4.427 -25.822 1.00 88.75 84 SER A CA 1
ATOM 659 C C . SER A 1 84 ? 16.291 -3.317 -26.864 1.00 88.75 84 SER A C 1
ATOM 661 O O . SER A 1 84 ? 16.442 -3.597 -28.052 1.00 88.75 84 SER A O 1
ATOM 663 N N . THR A 1 85 ? 16.263 -2.054 -26.436 1.00 85.62 85 THR A N 1
ATOM 664 C CA . THR A 1 85 ? 16.362 -0.889 -27.325 1.00 85.62 85 THR A CA 1
ATOM 665 C C . THR A 1 85 ? 17.752 -0.257 -27.354 1.00 85.62 85 THR A C 1
ATOM 667 O O . THR A 1 85 ? 17.945 0.740 -28.048 1.00 85.62 85 THR A O 1
ATOM 670 N N . GLY A 1 86 ? 18.722 -0.809 -26.614 1.00 79.31 86 GLY A N 1
ATOM 671 C CA . GLY A 1 86 ? 20.073 -0.249 -26.486 1.00 79.31 86 GLY A CA 1
ATOM 672 C C . GLY A 1 86 ? 20.139 1.044 -25.662 1.00 79.31 86 GLY A C 1
ATOM 673 O O . GLY A 1 86 ? 21.142 1.7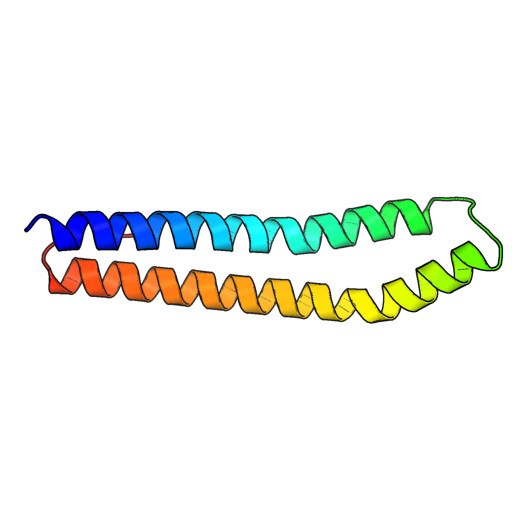62 -25.712 1.00 79.31 86 GLY A O 1
ATOM 674 N N . SER A 1 87 ? 19.081 1.356 -24.910 1.00 76.75 87 SER A N 1
ATOM 675 C CA . SER A 1 87 ? 19.039 2.493 -23.992 1.00 76.75 87 SER A CA 1
ATOM 676 C C . SER A 1 87 ? 19.813 2.155 -22.714 1.00 76.75 87 SER A C 1
ATOM 678 O O . SER A 1 87 ? 19.659 1.080 -22.142 1.00 76.75 87 SER A O 1
ATOM 680 N N . HIS A 1 88 ? 20.634 3.089 -22.229 1.00 76.19 88 HIS A N 1
ATOM 681 C CA . HIS A 1 88 ? 21.394 2.918 -20.978 1.00 76.19 88 HIS A CA 1
ATOM 682 C C . HIS A 1 88 ? 20.604 3.355 -19.730 1.00 76.19 88 HIS A C 1
ATOM 684 O O . HIS A 1 88 ? 21.087 3.217 -18.608 1.00 76.19 88 HIS A O 1
ATOM 690 N N . GLU A 1 89 ? 19.403 3.894 -19.925 1.00 75.88 89 GLU A N 1
ATOM 691 C CA . GLU A 1 89 ? 18.525 4.405 -18.878 1.00 75.88 89 GLU A CA 1
ATOM 692 C C . GLU A 1 89 ? 17.852 3.231 -18.155 1.00 75.88 89 GLU A C 1
ATOM 694 O O . GLU A 1 89 ? 17.052 2.506 -18.740 1.00 75.88 89 GLU A O 1
ATOM 699 N N . ARG A 1 90 ? 18.240 2.983 -16.899 1.00 80.69 90 ARG A N 1
ATOM 700 C CA . ARG A 1 90 ? 17.793 1.850 -16.070 1.00 80.69 90 ARG A CA 1
ATOM 701 C C . ARG A 1 90 ? 17.445 2.339 -14.666 1.00 80.69 90 ARG A C 1
ATOM 703 O O . ARG A 1 90 ? 18.090 3.268 -14.176 1.00 80.69 90 ARG A O 1
ATOM 710 N N . ILE A 1 91 ? 16.469 1.690 -14.028 1.00 84.12 91 ILE A N 1
ATOM 711 C CA . ILE A 1 91 ? 15.975 2.011 -12.674 1.00 84.12 91 ILE A CA 1
ATOM 712 C C . ILE A 1 91 ? 16.049 0.822 -11.714 1.00 84.12 91 ILE A C 1
ATOM 714 O O . ILE A 1 91 ? 16.070 -0.346 -12.176 1.00 84.12 91 ILE A O 1
#

Radius of gyration: 19.52 Å; chains: 1; bounding box: 42×16×57 Å

Sequence (91 aa):
MTSVGADLQTLQDLHSTLKKRAADAPQFKKDIETVVHNAKWDGPNADKFRSAWDTFKPVFDKLHTSLGDAERDVKNQHNDLAASTGSHERI